Protein AF-A0A978TAI1-F1 (afdb_monomer_lite)

Radius of gyration: 20.21 Å; chains: 1; bounding box: 44×42×61 Å

Foldseek 3Di:
DDDPLNVLVVVLVVCCVPPLVVLVVLLVVLVVLVVVVVVCVVVVHDDPRDPCSVVVSVVSVVVNVLSVLVSLLSVLVSLLVVCCVVVVCCPVPVPVNVVLVVLSVQLVVLSVQLVVDDDPVSVVVSVVSNVVSSVVSCPPCSNVDPD

pLDDT: mean 89.61, std 8.67, range [47.31, 97.31]

Secondary structure (DSSP, 8-state):
---HHHHHHHHHHHHIIIIIHHHHHHHHHHHHHHHHHHHHHHTT----S-TTHHHHHHHHHHHHHHHHHHHHHHHHHHHHHHHHHHTTHHHH-HHHHHHHHHHHHHHHHHHHHHHH--SHHHHHHHHHHHHHHHHHHHTSHHHH---

Structure (mmCIF, N/CA/C/O backbone):
data_AF-A0A978TAI1-F1
#
_entry.id   AF-A0A978TAI1-F1
#
loop_
_atom_site.group_PDB
_atom_site.id
_atom_site.type_symbol
_atom_site.label_atom_id
_atom_site.label_alt_id
_atom_site.label_comp_id
_atom_site.label_asym_id
_atom_site.label_entity_id
_atom_site.label_seq_id
_atom_site.pdbx_PDB_ins_code
_atom_site.Cartn_x
_atom_site.Cartn_y
_atom_site.Cartn_z
_atom_site.occupancy
_atom_site.B_iso_or_equiv
_atom_site.auth_seq_id
_atom_site.auth_comp_id
_atom_site.auth_asym_id
_atom_site.auth_atom_id
_atom_site.pdbx_PDB_model_num
ATOM 1 N N . MET A 1 1 ? 3.570 24.975 -20.290 1.00 55.50 1 MET A N 1
ATOM 2 C CA . MET A 1 1 ? 2.582 23.874 -20.246 1.00 55.50 1 MET A CA 1
ATOM 3 C C . MET A 1 1 ? 3.167 22.787 -19.361 1.00 55.50 1 MET A C 1
ATOM 5 O O . MET A 1 1 ? 4.364 22.565 -19.471 1.00 55.50 1 MET A O 1
ATOM 9 N N . LEU A 1 2 ? 2.394 22.204 -18.439 1.00 67.94 2 LEU A N 1
ATOM 10 C CA . LEU A 1 2 ? 2.888 21.108 -17.595 1.00 67.94 2 LEU A CA 1
ATOM 11 C C . LEU A 1 2 ? 3.134 19.881 -18.470 1.00 67.94 2 LEU A C 1
ATOM 13 O O . LEU A 1 2 ? 2.234 19.463 -19.198 1.00 67.94 2 LEU A O 1
ATOM 17 N N . ASP A 1 3 ? 4.341 19.334 -18.400 1.00 82.31 3 ASP A N 1
ATOM 18 C CA . ASP A 1 3 ? 4.679 18.107 -19.104 1.00 82.31 3 ASP A CA 1
ATOM 19 C C . ASP A 1 3 ? 4.108 16.892 -18.352 1.00 82.31 3 ASP A C 1
ATOM 21 O O . ASP A 1 3 ? 3.912 16.910 -17.131 1.00 82.31 3 ASP A O 1
ATOM 25 N N . THR A 1 4 ? 3.823 15.810 -19.071 1.00 76.06 4 THR A N 1
ATOM 26 C CA . THR A 1 4 ? 3.220 14.592 -18.493 1.00 76.06 4 THR A CA 1
ATOM 27 C C . THR A 1 4 ? 4.095 13.976 -17.397 1.00 76.06 4 THR A C 1
ATOM 29 O O . THR A 1 4 ? 3.592 13.443 -16.405 1.00 76.06 4 THR A O 1
ATOM 32 N N . THR A 1 5 ? 5.414 14.106 -17.535 1.00 73.12 5 THR A N 1
ATOM 33 C CA . THR A 1 5 ? 6.404 13.651 -16.555 1.00 73.12 5 THR A CA 1
ATOM 34 C C . THR A 1 5 ? 6.353 14.450 -15.251 1.00 73.12 5 THR A C 1
ATOM 36 O O . THR A 1 5 ? 6.490 13.862 -14.175 1.00 73.12 5 THR A O 1
ATOM 39 N N . ASP A 1 6 ? 6.095 15.755 -15.328 1.00 77.81 6 ASP A N 1
ATOM 40 C CA . ASP A 1 6 ? 5.950 16.626 -14.161 1.00 77.81 6 ASP A CA 1
ATOM 41 C C . ASP A 1 6 ? 4.635 16.358 -13.424 1.00 77.81 6 ASP A C 1
ATOM 43 O O . ASP A 1 6 ? 4.620 16.293 -12.193 1.00 77.81 6 ASP A O 1
ATOM 47 N N . LEU A 1 7 ? 3.550 16.088 -14.159 1.00 81.94 7 LEU A N 1
ATOM 48 C CA . LEU A 1 7 ? 2.274 15.671 -13.572 1.00 81.94 7 LEU A CA 1
ATOM 49 C C . LEU A 1 7 ? 2.422 14.364 -12.770 1.00 81.94 7 LEU A C 1
ATOM 51 O O . LEU A 1 7 ? 1.969 14.274 -11.629 1.00 81.94 7 LEU A O 1
ATOM 55 N N . LEU A 1 8 ? 3.104 13.364 -13.340 1.00 76.88 8 LEU A N 1
ATOM 56 C CA . LEU A 1 8 ? 3.381 12.078 -12.685 1.00 76.88 8 LEU A CA 1
ATOM 57 C C . LEU A 1 8 ? 4.235 12.233 -11.420 1.00 76.88 8 LEU A C 1
ATOM 59 O O . LEU A 1 8 ? 3.992 11.547 -10.425 1.00 76.88 8 LEU A O 1
ATOM 63 N N . ARG A 1 9 ? 5.209 13.152 -11.427 1.00 79.44 9 ARG A N 1
ATOM 64 C CA . ARG A 1 9 ? 6.024 13.462 -10.242 1.00 79.44 9 ARG A CA 1
ATOM 65 C C . ARG A 1 9 ? 5.214 14.108 -9.130 1.00 79.44 9 ARG A C 1
ATOM 67 O O . ARG A 1 9 ? 5.483 13.823 -7.967 1.00 79.44 9 ARG A O 1
ATOM 74 N N . LEU A 1 10 ? 4.240 14.948 -9.473 1.00 87.44 10 LEU A N 1
ATOM 75 C CA . LEU A 1 10 ? 3.390 15.627 -8.498 1.00 87.44 10 LEU A CA 1
ATOM 76 C C . LEU A 1 10 ? 2.287 14.718 -7.940 1.00 87.44 10 LEU A C 1
ATOM 78 O O . LEU A 1 10 ? 1.865 14.890 -6.799 1.00 87.44 10 LEU A O 1
ATOM 82 N N . LEU A 1 11 ? 1.854 13.721 -8.716 1.00 87.81 11 LEU A N 1
ATOM 83 C CA . LEU A 1 11 ? 0.775 12.808 -8.342 1.00 87.81 11 LEU A CA 1
ATOM 84 C C . LEU A 1 11 ? 1.083 12.028 -7.055 1.00 87.81 11 LEU A C 1
ATOM 86 O O . LEU A 1 11 ? 0.225 11.915 -6.182 1.00 87.81 11 LEU A O 1
ATOM 90 N N . HIS A 1 12 ? 2.311 11.520 -6.912 1.00 85.50 12 HIS A N 1
ATOM 91 C CA . HIS A 1 12 ? 2.732 10.777 -5.721 1.00 85.50 12 HIS A CA 1
ATOM 92 C C . HIS A 1 12 ? 2.648 11.616 -4.425 1.00 85.50 12 HIS A C 1
ATOM 94 O O . HIS A 1 12 ? 1.896 11.234 -3.528 1.00 85.50 12 HIS A O 1
ATOM 100 N N . PRO A 1 13 ? 3.335 12.769 -4.287 1.00 90.69 13 PRO A N 1
ATOM 101 C CA . PRO A 1 13 ? 3.224 13.589 -3.081 1.00 90.69 13 PRO A CA 1
ATOM 102 C C . PRO A 1 13 ? 1.812 14.158 -2.876 1.00 90.69 13 PRO A C 1
ATOM 104 O O . PRO A 1 13 ? 1.361 14.251 -1.736 1.00 90.69 13 PRO A O 1
ATOM 107 N N . PHE A 1 14 ? 1.075 14.469 -3.949 1.00 93.88 14 PHE A N 1
ATOM 108 C CA . PHE A 1 14 ? -0.321 14.902 -3.847 1.00 93.88 14 PHE A CA 1
ATOM 109 C C . PHE A 1 14 ? -1.206 13.835 -3.187 1.00 93.88 14 PHE A C 1
ATOM 111 O O . PHE A 1 14 ? -1.909 14.133 -2.220 1.00 93.88 14 PHE A O 1
ATOM 118 N N . LEU A 1 15 ? -1.148 12.584 -3.658 1.00 92.50 15 LEU A N 1
ATOM 119 C CA . LEU A 1 15 ? -1.911 11.472 -3.078 1.00 92.50 15 LEU A CA 1
ATOM 120 C C . LEU A 1 15 ? -1.447 11.134 -1.656 1.00 92.50 15 LEU A C 1
ATOM 122 O O . LEU A 1 15 ? -2.267 10.788 -0.805 1.00 92.50 15 LEU A O 1
ATOM 126 N N . ALA A 1 16 ? -0.153 11.276 -1.362 1.00 92.25 16 ALA A N 1
ATOM 127 C CA . ALA A 1 16 ? 0.363 11.107 -0.006 1.00 92.25 16 ALA A CA 1
ATOM 128 C C . ALA A 1 16 ? -0.334 12.059 0.982 1.00 92.25 16 ALA A C 1
ATOM 130 O O . ALA A 1 16 ? -0.828 11.633 2.026 1.00 92.25 16 ALA A O 1
ATOM 131 N N . VAL A 1 17 ? -0.424 13.343 0.628 1.00 95.38 17 VAL A N 1
ATOM 132 C CA . VAL A 1 17 ? -0.979 14.379 1.509 1.00 95.38 17 VAL A CA 1
ATOM 133 C C . VAL A 1 17 ? -2.504 14.350 1.541 1.00 95.38 17 VAL A C 1
ATOM 135 O O . VAL A 1 17 ? -3.094 14.448 2.611 1.00 95.38 17 VAL A O 1
ATOM 138 N N . THR A 1 18 ? -3.160 14.209 0.393 1.00 95.56 18 THR A N 1
ATOM 139 C CA . THR A 1 18 ? -4.627 14.311 0.312 1.00 95.56 18 THR A CA 1
ATOM 140 C C . THR A 1 18 ? -5.353 13.035 0.717 1.00 95.56 18 THR A C 1
ATOM 142 O O . THR A 1 18 ? -6.487 13.112 1.180 1.00 95.56 18 THR A O 1
ATOM 145 N N . TRP A 1 19 ? -4.719 11.868 0.574 1.00 95.06 19 TRP A N 1
ATOM 146 C CA . TRP A 1 19 ? -5.371 10.579 0.805 1.00 95.06 19 TRP A CA 1
ATOM 147 C C . TRP A 1 19 ? -4.770 9.812 1.982 1.00 95.06 19 TRP A C 1
ATOM 149 O O . TRP A 1 19 ? -5.482 9.437 2.915 1.00 95.06 19 TRP A O 1
ATOM 159 N N . VAL A 1 20 ? -3.450 9.601 1.983 1.00 95.62 20 VAL A N 1
ATOM 160 C CA . VAL A 1 20 ? -2.797 8.773 3.010 1.00 95.62 20 VAL A CA 1
ATOM 161 C C . VAL A 1 20 ? -2.783 9.472 4.370 1.00 95.62 20 VAL A C 1
ATOM 163 O O . VAL A 1 20 ? -3.140 8.849 5.369 1.00 95.62 20 VAL A O 1
ATOM 166 N N . MET A 1 21 ? -2.434 10.760 4.427 1.00 95.38 21 MET A N 1
ATOM 167 C CA . MET A 1 21 ? -2.366 11.498 5.697 1.00 95.38 21 MET A CA 1
ATOM 168 C C . MET A 1 21 ? -3.714 11.540 6.450 1.00 95.38 21 MET A C 1
ATOM 170 O O . MET A 1 21 ? -3.728 11.206 7.638 1.00 95.38 21 MET A O 1
ATOM 174 N N . PRO A 1 22 ? -4.865 11.839 5.812 1.00 96.50 22 PRO A N 1
ATOM 175 C CA . PRO A 1 22 ? -6.165 11.733 6.476 1.00 96.50 22 PRO A CA 1
ATOM 176 C C . PRO A 1 22 ? -6.489 10.319 6.964 1.00 96.50 22 PRO A C 1
ATOM 178 O O . PRO A 1 22 ? -6.980 10.156 8.082 1.00 96.50 22 PRO A O 1
ATOM 181 N N . LEU A 1 23 ? -6.179 9.284 6.172 1.00 96.38 23 LEU A N 1
ATOM 182 C CA . LEU A 1 23 ? -6.410 7.891 6.571 1.00 96.38 23 LEU A CA 1
ATOM 183 C C . LEU A 1 23 ? -5.627 7.508 7.831 1.00 96.38 23 LEU A C 1
ATOM 185 O O . LEU A 1 23 ? -6.165 6.789 8.674 1.00 96.38 23 LEU A O 1
ATOM 189 N N . ILE A 1 24 ? -4.397 8.009 7.993 1.00 96.38 24 ILE A N 1
ATOM 190 C CA . ILE A 1 24 ? -3.618 7.829 9.228 1.00 96.38 24 ILE A CA 1
ATOM 191 C C . ILE A 1 24 ? -4.376 8.433 10.413 1.00 96.38 24 ILE A C 1
ATOM 193 O O . ILE A 1 24 ? -4.571 7.754 11.421 1.00 96.38 24 ILE A O 1
ATOM 197 N N . GLY A 1 25 ? -4.858 9.672 10.283 1.00 96.56 25 GLY A N 1
ATOM 198 C CA . GLY A 1 25 ? -5.626 10.345 11.334 1.00 96.56 25 GLY A CA 1
ATOM 199 C C . GLY A 1 25 ? -6.871 9.557 11.753 1.00 96.56 25 GLY A C 1
ATOM 200 O O . GLY A 1 25 ? -7.082 9.310 12.941 1.00 96.56 25 GLY A O 1
ATOM 201 N N . VAL A 1 26 ? -7.656 9.080 10.783 1.00 96.94 26 VAL A N 1
ATOM 202 C CA . VAL A 1 26 ? -8.860 8.271 11.042 1.00 96.94 26 VAL A CA 1
ATOM 203 C C . VAL A 1 26 ? -8.504 6.924 11.685 1.00 96.94 26 VAL A C 1
ATOM 205 O O . VAL A 1 26 ? -9.167 6.491 12.632 1.00 96.94 26 VAL A O 1
ATOM 208 N N . ALA A 1 27 ? -7.438 6.263 11.225 1.00 96.50 27 ALA A N 1
ATOM 209 C CA . ALA A 1 27 ? -6.979 4.999 11.796 1.00 96.50 27 ALA A CA 1
ATOM 210 C C . ALA A 1 27 ? -6.555 5.157 13.266 1.00 96.50 27 ALA A C 1
ATOM 212 O O . ALA A 1 27 ? -6.948 4.338 14.105 1.00 96.50 27 ALA A O 1
ATOM 213 N N . VAL A 1 28 ? -5.805 6.221 13.581 1.00 97.31 28 VAL A N 1
ATOM 214 C CA . VAL A 1 28 ? -5.377 6.568 14.946 1.00 97.31 28 VAL A CA 1
ATOM 215 C C . VAL A 1 28 ? -6.581 6.916 15.820 1.00 97.31 28 VAL A C 1
ATOM 217 O O . VAL A 1 28 ? -6.687 6.414 16.939 1.00 97.31 28 VAL A O 1
ATOM 220 N N . TYR A 1 29 ? -7.532 7.695 15.302 1.00 96.75 29 TYR A N 1
ATOM 221 C CA . TYR A 1 29 ? -8.766 8.029 16.010 1.00 96.75 29 TYR A CA 1
ATOM 222 C C . TYR A 1 29 ? -9.543 6.772 16.440 1.00 96.75 29 TYR A C 1
ATOM 224 O O . TYR A 1 29 ? -9.872 6.611 17.619 1.00 96.75 29 TYR A O 1
ATOM 232 N N . PHE A 1 30 ? -9.775 5.823 15.525 1.00 96.75 30 PHE A N 1
ATOM 233 C CA . PHE A 1 30 ? -10.436 4.560 15.873 1.00 96.75 30 PHE A CA 1
ATOM 234 C C . PHE A 1 30 ? -9.590 3.658 16.784 1.00 96.75 30 PHE A C 1
ATOM 236 O O . PHE A 1 30 ? -10.151 2.939 17.617 1.00 96.75 30 PHE A O 1
ATOM 243 N N . ALA A 1 31 ? -8.257 3.705 16.684 1.00 95.69 31 ALA A N 1
ATOM 244 C CA . ALA A 1 31 ? -7.370 2.973 17.589 1.00 95.69 31 ALA A CA 1
ATOM 245 C C . ALA A 1 31 ? -7.529 3.460 19.039 1.00 95.69 31 ALA A C 1
ATOM 247 O O . ALA A 1 31 ? -7.696 2.648 19.956 1.00 95.69 31 ALA A O 1
ATOM 248 N N . ILE A 1 32 ? -7.554 4.782 19.241 1.00 96.88 32 ILE A N 1
ATOM 249 C CA . ILE A 1 32 ? -7.753 5.403 20.556 1.00 96.88 32 ILE A CA 1
ATOM 250 C C . ILE A 1 32 ? -9.128 5.038 21.117 1.00 96.88 32 ILE A C 1
ATOM 252 O O . ILE A 1 32 ? -9.208 4.577 22.256 1.00 96.88 32 ILE A O 1
ATOM 256 N N . GLN A 1 33 ? -10.196 5.150 20.322 1.00 95.69 33 GLN A N 1
ATOM 257 C CA . GLN A 1 33 ? -11.541 4.764 20.764 1.00 95.69 33 GLN A CA 1
ATOM 258 C C . GLN A 1 33 ? -11.632 3.282 21.146 1.00 95.69 33 GLN A C 1
ATOM 260 O O . GLN A 1 33 ? -12.231 2.930 22.163 1.00 95.69 33 GLN A O 1
ATOM 265 N N . THR A 1 34 ? -10.997 2.401 20.368 1.00 95.19 34 THR A N 1
ATOM 266 C CA . THR A 1 34 ? -10.951 0.964 20.669 1.00 95.19 34 THR A CA 1
ATOM 267 C C . THR A 1 34 ? -10.247 0.707 22.001 1.00 95.19 34 THR A C 1
ATOM 269 O O . THR A 1 34 ? -10.728 -0.094 22.805 1.00 95.19 34 THR A O 1
ATOM 272 N N . ARG A 1 35 ? -9.141 1.411 22.276 1.00 94.75 35 ARG A N 1
ATOM 273 C CA . ARG A 1 35 ? -8.429 1.332 23.559 1.00 94.75 35 ARG A CA 1
ATOM 274 C C . ARG A 1 35 ? -9.278 1.858 24.716 1.00 94.75 35 ARG A C 1
ATOM 276 O O . ARG A 1 35 ? -9.421 1.159 25.714 1.00 94.75 35 ARG A O 1
ATOM 283 N N . GLN A 1 36 ? -9.859 3.051 24.581 1.00 95.00 36 GLN A N 1
ATOM 284 C CA . GLN A 1 36 ? -10.705 3.665 25.612 1.00 95.00 36 GLN A CA 1
ATOM 285 C C . GLN A 1 36 ? -11.901 2.778 25.958 1.00 95.00 36 GLN A C 1
ATOM 287 O O . GLN A 1 36 ? -12.206 2.577 27.130 1.00 95.00 36 GLN A O 1
ATOM 292 N N . ARG A 1 37 ? -12.531 2.167 24.949 1.00 93.44 37 ARG A N 1
ATOM 293 C CA . ARG A 1 37 ? -13.622 1.220 25.167 1.00 93.44 37 ARG A CA 1
ATOM 294 C C . ARG A 1 37 ? -13.168 -0.022 25.931 1.00 93.44 37 ARG A C 1
ATOM 296 O O . ARG A 1 37 ? -13.870 -0.451 26.836 1.00 93.44 37 ARG A O 1
ATOM 303 N N . ARG A 1 38 ? -12.019 -0.611 25.575 1.00 92.50 38 ARG A N 1
ATOM 304 C CA . ARG A 1 38 ? -11.476 -1.779 26.295 1.00 92.50 38 ARG A CA 1
ATOM 305 C C . ARG A 1 38 ? -11.219 -1.464 27.769 1.00 92.50 38 ARG A C 1
ATOM 307 O O . ARG A 1 38 ? -11.536 -2.293 28.611 1.00 92.50 38 ARG A O 1
ATOM 314 N N . LEU A 1 39 ? -10.705 -0.269 28.066 1.00 94.44 39 LEU A N 1
ATOM 315 C CA . LEU A 1 39 ? -10.491 0.191 29.440 1.00 94.44 39 LEU A CA 1
ATOM 316 C C . LEU A 1 39 ? -11.817 0.352 30.198 1.00 94.44 39 LEU A C 1
ATOM 318 O O . LEU A 1 39 ? -11.954 -0.228 31.265 1.00 94.44 39 LEU A O 1
ATOM 322 N N . ALA A 1 40 ? -12.808 1.032 29.614 1.00 92.19 40 ALA A N 1
ATOM 323 C CA . ALA A 1 40 ? -14.119 1.224 30.246 1.00 92.19 40 ALA A CA 1
ATOM 324 C C . ALA A 1 40 ? -14.861 -0.100 30.505 1.00 92.19 40 ALA A C 1
ATOM 326 O O . ALA A 1 40 ? -15.484 -0.281 31.543 1.00 92.19 40 ALA A O 1
ATOM 327 N N . VAL A 1 41 ? -14.767 -1.064 29.581 1.00 90.94 41 VAL A N 1
ATOM 328 C CA . VAL A 1 41 ? -15.339 -2.406 29.786 1.00 90.94 41 VAL A CA 1
ATOM 329 C C . VAL A 1 41 ? -14.628 -3.140 30.926 1.00 90.94 41 VAL A C 1
ATOM 331 O O . VAL A 1 41 ? -15.284 -3.830 31.701 1.00 90.94 41 VAL A O 1
ATOM 334 N N . SER A 1 42 ? -13.308 -2.974 31.060 1.00 91.19 42 SER A N 1
ATOM 335 C CA . SER A 1 42 ? -12.532 -3.573 32.152 1.00 91.19 42 SER A CA 1
ATOM 336 C C . SER A 1 42 ? -12.892 -2.997 33.522 1.00 91.19 42 SER A C 1
ATOM 338 O O . SER A 1 42 ? -12.821 -3.727 34.505 1.00 91.19 42 SER A O 1
ATOM 340 N N . THR A 1 43 ? -13.259 -1.717 33.598 1.00 92.25 43 THR A N 1
ATOM 341 C CA . THR A 1 43 ? -13.686 -1.046 34.838 1.00 92.25 43 THR A CA 1
ATOM 342 C C . THR A 1 43 ? -15.193 -1.140 35.090 1.00 92.25 43 THR A C 1
ATOM 344 O O . THR A 1 43 ? -15.676 -0.590 36.071 1.00 92.25 43 THR A O 1
ATOM 347 N N . GLN A 1 44 ? -15.938 -1.853 34.232 1.00 88.12 44 GLN A N 1
ATOM 348 C CA . GLN A 1 44 ? -17.408 -1.932 34.244 1.00 88.12 44 GLN A CA 1
ATOM 349 C C . GLN A 1 44 ? -18.114 -0.564 34.130 1.00 88.12 44 GLN A C 1
ATOM 351 O O . GLN A 1 44 ? -19.286 -0.423 34.484 1.00 88.12 44 GLN A O 1
ATOM 356 N N . ASP A 1 45 ? -17.433 0.434 33.565 1.00 88.94 45 ASP A N 1
ATOM 357 C CA . ASP A 1 45 ? -17.984 1.765 33.341 1.00 88.94 45 ASP A CA 1
ATOM 358 C C . ASP A 1 45 ? -18.912 1.809 32.122 1.00 88.94 45 ASP A C 1
ATOM 360 O O . ASP A 1 45 ? -18.689 1.175 31.082 1.00 88.94 45 ASP A O 1
ATOM 364 N N . LYS A 1 46 ? -19.952 2.645 32.207 1.00 84.00 46 LYS A N 1
ATOM 365 C CA . LYS A 1 46 ? -20.836 2.920 31.068 1.00 84.00 46 LYS A CA 1
ATOM 366 C C . LYS A 1 46 ? -20.073 3.717 30.010 1.00 84.00 46 LYS A C 1
ATOM 368 O O . LYS A 1 46 ? -19.602 4.821 30.266 1.00 84.00 46 LYS A O 1
ATOM 373 N N . THR A 1 47 ? -20.008 3.193 28.789 1.00 87.69 47 THR A N 1
ATOM 374 C CA . THR A 1 47 ? -19.335 3.848 27.660 1.00 87.69 47 THR A CA 1
ATOM 375 C C . THR A 1 47 ? -20.320 4.223 26.559 1.00 87.69 47 THR A C 1
ATOM 377 O O . THR A 1 47 ? -21.191 3.438 26.191 1.00 87.69 47 THR A O 1
ATOM 380 N N . LYS A 1 48 ? -20.161 5.430 26.003 1.00 90.69 48 LYS A N 1
ATOM 381 C CA . LYS A 1 48 ? -20.886 5.888 24.804 1.00 90.69 48 LYS A CA 1
ATOM 382 C C . LYS A 1 48 ? -20.238 5.388 23.504 1.00 90.69 48 LYS A C 1
ATOM 384 O O . LYS A 1 48 ? -20.772 5.615 22.423 1.00 90.69 48 LYS A O 1
ATOM 389 N N . ILE A 1 49 ? -19.076 4.734 23.596 1.00 89.69 49 ILE A N 1
ATOM 390 C CA . ILE A 1 49 ? -18.304 4.270 22.442 1.00 89.69 49 ILE A CA 1
ATOM 391 C C . ILE A 1 49 ? -18.917 2.970 21.914 1.00 89.69 49 ILE A C 1
ATOM 393 O O . ILE A 1 49 ? -19.021 1.970 22.632 1.00 89.69 49 ILE A O 1
ATOM 397 N N . SER A 1 50 ? -19.285 2.975 20.633 1.00 91.50 50 SER A N 1
ATOM 398 C CA . SER A 1 50 ? -19.919 1.833 19.971 1.00 91.50 50 SER A CA 1
ATOM 399 C C . SER A 1 50 ? -19.059 0.555 20.043 1.00 91.50 50 SER A C 1
ATOM 401 O O . SER A 1 50 ? -17.837 0.625 19.896 1.00 91.50 50 SER A O 1
ATOM 403 N N . PRO A 1 51 ? -19.659 -0.643 20.188 1.00 90.62 51 PRO A N 1
ATOM 404 C CA . PRO A 1 51 ? -18.950 -1.921 20.071 1.00 90.62 51 PRO A CA 1
ATOM 405 C C . PRO A 1 51 ? -18.260 -2.145 18.721 1.00 90.62 51 PRO A C 1
ATOM 407 O O . PRO A 1 51 ? -17.309 -2.921 18.640 1.00 90.62 51 PRO A O 1
ATOM 410 N N . VAL A 1 52 ? -18.711 -1.453 17.672 1.00 94.50 52 VAL A N 1
ATOM 411 C CA . VAL A 1 52 ? -18.251 -1.654 16.291 1.00 94.50 52 VAL A CA 1
ATOM 412 C C . VAL A 1 52 ? -16.915 -0.947 16.006 1.00 94.50 52 VAL A C 1
ATOM 414 O O . VAL A 1 52 ? -16.253 -1.274 15.025 1.00 94.50 52 VAL A O 1
ATOM 417 N N . VAL A 1 53 ? -16.434 -0.053 16.888 1.00 94.44 53 VAL A N 1
ATOM 418 C CA . VAL A 1 53 ? -15.205 0.744 16.653 1.00 94.44 53 VAL A CA 1
ATOM 419 C C . VAL A 1 53 ? -13.964 -0.094 16.339 1.00 94.44 53 VAL A C 1
ATOM 421 O O . VAL A 1 53 ? -13.122 0.327 15.549 1.00 94.44 53 VAL A O 1
ATOM 424 N N . GLY A 1 54 ? -13.864 -1.303 16.901 1.00 92.00 54 GLY A N 1
ATOM 425 C CA . GLY A 1 54 ? -12.761 -2.216 16.599 1.00 92.00 54 GLY A CA 1
ATOM 426 C C . GLY A 1 54 ? -12.813 -2.760 15.169 1.00 92.00 54 GLY A C 1
ATOM 427 O O . GLY A 1 54 ? -11.775 -2.901 14.526 1.00 92.00 54 GLY A O 1
ATOM 428 N N . GLN A 1 55 ? -14.012 -3.034 14.646 1.00 94.50 55 GLN A N 1
ATOM 429 C CA . GLN A 1 55 ? -14.189 -3.469 13.258 1.00 94.50 55 GLN A CA 1
ATOM 430 C C . GLN A 1 55 ? -13.915 -2.316 12.286 1.00 94.50 55 GLN A C 1
ATOM 432 O O . GLN A 1 55 ? -13.231 -2.522 11.282 1.00 94.50 55 GLN A O 1
ATOM 437 N N . GLU A 1 56 ? -14.357 -1.100 12.621 1.00 95.38 56 GLU A N 1
ATOM 438 C CA . GLU A 1 56 ? -14.053 0.104 11.836 1.00 95.38 56 GLU A CA 1
ATOM 439 C C . GLU A 1 56 ? -12.548 0.397 11.801 1.00 95.38 56 GLU A C 1
ATOM 441 O O . GLU A 1 56 ? -12.002 0.645 10.727 1.00 95.38 56 GLU A O 1
ATOM 446 N N . HIS A 1 57 ? -11.837 0.254 12.928 1.00 96.06 57 HIS A N 1
ATOM 447 C CA . HIS A 1 57 ? -10.375 0.372 12.958 1.00 96.06 57 HIS A CA 1
ATOM 448 C C . HIS A 1 57 ? -9.704 -0.599 11.976 1.00 96.06 57 HIS A C 1
ATOM 450 O O . HIS A 1 57 ? -8.844 -0.198 11.193 1.00 96.06 57 HIS A O 1
ATOM 456 N N . VAL A 1 58 ? -10.118 -1.871 11.970 1.00 94.69 58 VAL A N 1
ATOM 457 C CA . VAL A 1 58 ? -9.565 -2.878 11.051 1.00 94.69 58 VAL A CA 1
ATOM 458 C C . VAL A 1 58 ? -9.882 -2.537 9.594 1.00 94.69 58 VAL A C 1
ATOM 460 O O . VAL A 1 58 ? -9.021 -2.692 8.727 1.00 94.69 58 VAL A O 1
ATOM 463 N N . LYS A 1 59 ? -11.100 -2.068 9.304 1.00 95.19 59 LYS A N 1
ATOM 464 C CA . LYS A 1 59 ? -11.516 -1.677 7.952 1.00 95.19 59 LYS A CA 1
ATOM 465 C C . LYS A 1 59 ? -10.682 -0.505 7.437 1.00 95.19 59 LYS A C 1
ATOM 467 O O . LYS A 1 59 ? -10.117 -0.609 6.351 1.00 95.19 59 LYS A O 1
ATOM 472 N N . VAL A 1 60 ? -10.549 0.562 8.223 1.00 96.44 60 VAL A N 1
ATOM 473 C CA . VAL A 1 60 ? -9.723 1.727 7.868 1.00 96.44 60 VAL A CA 1
ATOM 474 C C . VAL A 1 60 ? -8.248 1.338 7.769 1.00 96.44 60 VAL A C 1
ATOM 476 O O . VAL A 1 60 ? -7.579 1.731 6.820 1.00 96.44 60 VAL A O 1
ATOM 479 N N . GLY A 1 61 ? -7.746 0.497 8.677 1.00 95.69 61 GLY A N 1
ATOM 480 C CA . GLY A 1 61 ? -6.371 -0.004 8.634 1.00 95.69 61 GLY A CA 1
ATOM 481 C C . GLY A 1 61 ? -6.045 -0.760 7.342 1.00 95.69 61 GLY A C 1
ATOM 482 O O . GLY A 1 61 ? -4.958 -0.596 6.792 1.00 95.69 61 GLY A O 1
ATOM 483 N N . ARG A 1 62 ? -7.000 -1.529 6.797 1.00 94.38 62 ARG A N 1
ATOM 484 C CA . ARG A 1 62 ? -6.852 -2.165 5.475 1.00 94.38 62 ARG A CA 1
ATOM 485 C C . ARG A 1 62 ? -6.751 -1.128 4.359 1.00 94.38 62 ARG A C 1
ATOM 487 O O . ARG A 1 62 ? -5.853 -1.225 3.534 1.00 94.38 62 ARG A O 1
ATOM 494 N N . TRP A 1 63 ? -7.620 -0.119 4.352 1.00 96.00 63 TRP A N 1
ATOM 495 C CA . TRP A 1 63 ? -7.538 0.969 3.371 1.00 96.00 63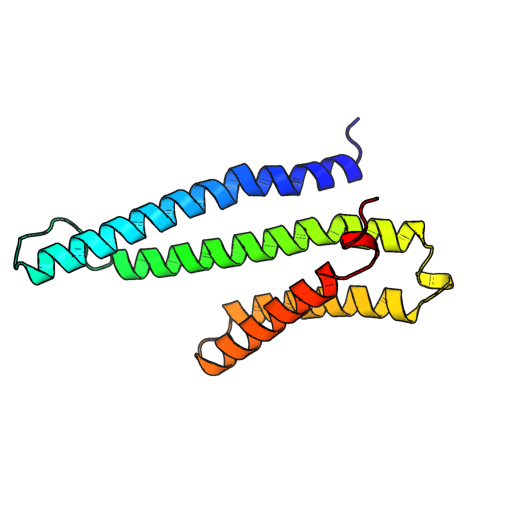 TRP A CA 1
ATOM 496 C C . TRP A 1 63 ? -6.210 1.720 3.450 1.00 96.00 63 TRP A C 1
ATOM 498 O O . TRP A 1 63 ? -5.601 1.984 2.414 1.00 96.00 63 TRP A O 1
ATOM 508 N N . LEU A 1 64 ? -5.733 2.009 4.661 1.00 96.56 64 LEU A N 1
ATOM 509 C CA . LEU A 1 64 ? -4.452 2.670 4.883 1.00 96.56 64 LEU A CA 1
ATOM 510 C C . LEU A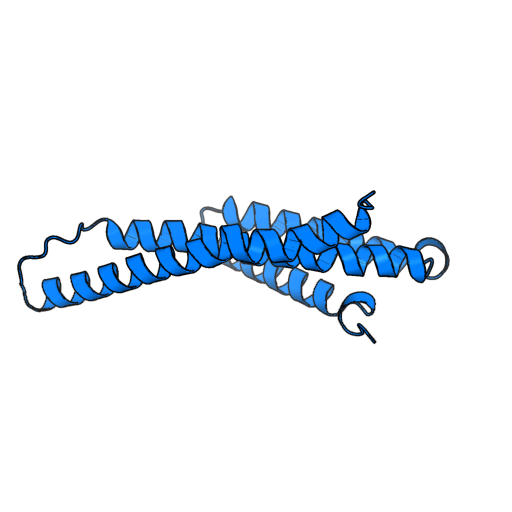 1 64 ? -3.289 1.833 4.338 1.00 96.56 64 LEU A C 1
ATOM 512 O O . LEU A 1 64 ? -2.507 2.336 3.537 1.00 96.56 64 LEU A O 1
ATOM 516 N N . ALA A 1 65 ? -3.203 0.553 4.709 1.00 94.81 65 ALA A N 1
ATOM 517 C CA . ALA A 1 65 ? -2.130 -0.328 4.250 1.00 94.81 65 ALA A CA 1
ATOM 518 C C . ALA A 1 65 ? -2.097 -0.445 2.716 1.00 94.81 65 ALA A C 1
ATOM 520 O O . ALA A 1 65 ? -1.036 -0.331 2.105 1.00 94.81 65 ALA A O 1
ATOM 521 N N . GLY A 1 66 ? -3.259 -0.625 2.08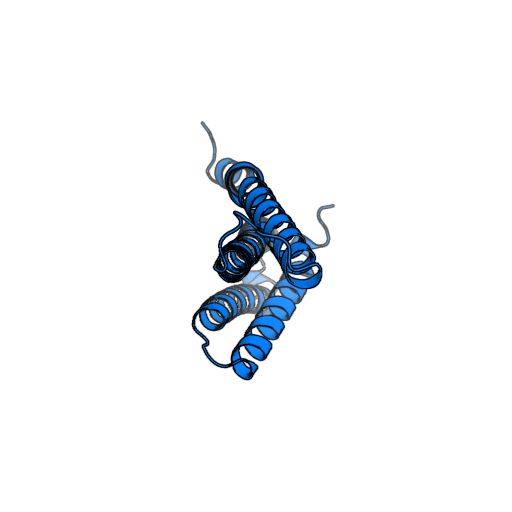2 1.00 94.81 66 GLY A N 1
ATOM 522 C CA . GLY A 1 66 ? -3.370 -0.705 0.624 1.00 94.81 66 GLY A CA 1
ATOM 523 C C . GLY A 1 66 ? -2.994 0.600 -0.062 1.00 94.81 66 GLY A C 1
ATOM 524 O O . GLY A 1 66 ? -2.275 0.578 -1.057 1.00 94.81 66 GLY A O 1
ATOM 525 N N . SER A 1 67 ? -3.415 1.729 0.510 1.00 95.06 67 SER A N 1
ATOM 526 C CA . SER A 1 67 ? -3.082 3.057 -0.009 1.00 95.06 67 SER A CA 1
ATOM 527 C C . SER A 1 67 ? -1.582 3.324 0.068 1.00 95.06 67 SER A C 1
ATOM 529 O O . SER A 1 67 ? -1.008 3.784 -0.910 1.00 95.06 67 SER A O 1
ATOM 531 N N . VAL A 1 68 ? -0.924 2.981 1.181 1.00 95.31 68 VAL A N 1
ATOM 532 C CA . VAL A 1 68 ? 0.533 3.137 1.331 1.00 95.31 68 VAL A CA 1
ATOM 533 C C . VAL A 1 68 ? 1.281 2.267 0.323 1.00 95.31 68 VAL A C 1
ATOM 535 O O . VAL A 1 68 ? 2.144 2.770 -0.389 1.00 95.31 68 VAL A O 1
ATOM 538 N N . VAL A 1 69 ? 0.933 0.983 0.204 1.00 95.56 69 VAL A N 1
ATOM 539 C CA . VAL A 1 69 ? 1.598 0.079 -0.749 1.00 95.56 69 VAL A CA 1
ATOM 540 C C . VAL A 1 69 ? 1.371 0.521 -2.198 1.00 95.56 69 VAL A C 1
ATOM 542 O O . VAL A 1 69 ? 2.319 0.574 -2.979 1.00 95.56 69 VAL A O 1
ATOM 545 N N . GLY A 1 70 ? 0.139 0.886 -2.558 1.00 94.31 70 GLY A N 1
ATOM 546 C CA . GLY A 1 70 ? -0.179 1.400 -3.890 1.00 94.31 70 GLY A CA 1
ATOM 547 C C . GLY A 1 70 ? 0.568 2.697 -4.201 1.00 94.31 70 GLY A C 1
ATOM 548 O O . GLY A 1 70 ? 1.103 2.860 -5.296 1.00 94.31 70 GLY A O 1
ATOM 549 N N . LEU A 1 71 ? 0.682 3.587 -3.215 1.00 94.25 71 LEU A N 1
ATOM 550 C CA . LEU A 1 71 ? 1.430 4.829 -3.340 1.00 94.25 71 LEU A CA 1
ATOM 551 C C . LEU A 1 71 ? 2.930 4.576 -3.546 1.00 94.25 71 LEU A C 1
ATOM 553 O O . LEU A 1 71 ? 3.548 5.248 -4.372 1.00 94.25 71 LEU A O 1
ATOM 557 N N . VAL A 1 72 ? 3.509 3.595 -2.846 1.00 93.38 72 VAL A N 1
ATOM 558 C CA . VAL A 1 72 ? 4.902 3.168 -3.049 1.00 93.38 72 VAL A CA 1
ATOM 559 C C . VAL A 1 72 ? 5.099 2.626 -4.463 1.00 93.38 72 VAL A C 1
ATOM 561 O O . VAL A 1 72 ? 6.023 3.064 -5.141 1.00 93.38 72 VAL A O 1
ATOM 564 N N . LEU A 1 73 ? 4.220 1.745 -4.952 1.00 93.00 73 LEU A N 1
ATOM 565 C CA . LEU A 1 73 ? 4.295 1.233 -6.328 1.00 93.00 73 LEU A CA 1
ATOM 566 C C . LEU A 1 73 ? 4.216 2.360 -7.365 1.00 93.00 73 LEU A C 1
ATOM 568 O O . LEU A 1 73 ? 4.995 2.374 -8.317 1.00 93.00 73 LEU A O 1
ATOM 572 N N . LEU A 1 74 ? 3.340 3.342 -7.148 1.00 91.69 74 LEU A N 1
ATOM 573 C CA . LEU A 1 74 ? 3.238 4.532 -7.993 1.00 91.69 74 LEU A CA 1
ATOM 574 C C . LEU A 1 74 ? 4.528 5.368 -7.951 1.00 91.69 74 LEU A C 1
ATOM 576 O O . LEU A 1 74 ? 5.024 5.798 -8.991 1.00 91.69 74 LEU A O 1
ATOM 580 N N . GLY A 1 75 ? 5.112 5.551 -6.764 1.00 89.12 75 GLY A N 1
ATOM 581 C CA . GLY A 1 75 ? 6.378 6.267 -6.583 1.00 89.12 75 GLY A CA 1
ATOM 582 C C . GLY A 1 75 ? 7.593 5.541 -7.175 1.00 89.12 75 GLY A C 1
ATOM 583 O O . GLY A 1 75 ? 8.546 6.195 -7.598 1.00 89.12 75 GLY A O 1
ATOM 584 N N . LEU A 1 76 ? 7.560 4.206 -7.233 1.00 89.44 76 LEU A N 1
ATOM 585 C CA . LEU A 1 76 ? 8.583 3.368 -7.866 1.00 89.44 76 LEU A CA 1
ATOM 586 C C . LEU A 1 76 ? 8.450 3.331 -9.392 1.00 89.44 76 LEU A C 1
ATOM 588 O O . LEU A 1 76 ? 9.461 3.224 -10.080 1.00 89.44 76 LEU A O 1
ATOM 592 N N . ALA A 1 77 ? 7.237 3.463 -9.932 1.00 88.06 77 ALA A N 1
ATOM 593 C CA . ALA A 1 77 ? 7.005 3.400 -11.371 1.00 88.06 77 ALA A CA 1
ATOM 594 C C . ALA A 1 77 ? 7.839 4.446 -12.134 1.00 88.06 77 ALA A C 1
ATOM 596 O O . ALA A 1 77 ? 8.578 4.093 -13.051 1.00 88.06 77 ALA A O 1
ATOM 597 N N . HIS A 1 78 ? 7.790 5.721 -11.727 1.00 85.00 78 HIS A N 1
ATOM 598 C CA . HIS A 1 78 ? 8.513 6.797 -12.419 1.00 85.00 78 HIS A CA 1
ATOM 599 C C . HIS A 1 78 ? 10.035 6.561 -12.549 1.00 85.00 78 HIS A C 1
ATOM 601 O O . HIS A 1 78 ? 10.534 6.604 -13.675 1.00 85.00 78 HIS A O 1
ATOM 607 N N . PRO A 1 79 ? 10.800 6.308 -11.466 1.00 85.19 79 PRO A N 1
ATOM 608 C CA . PRO A 1 79 ? 12.235 6.048 -11.577 1.00 85.19 79 PRO A CA 1
ATOM 609 C C . PRO A 1 79 ? 12.542 4.770 -12.364 1.00 85.19 79 PRO A C 1
ATOM 611 O O . PRO A 1 79 ? 13.485 4.775 -13.146 1.00 85.19 79 PRO A O 1
ATOM 614 N N . ILE A 1 80 ? 11.730 3.714 -12.236 1.00 86.25 80 ILE A N 1
ATOM 615 C CA . ILE A 1 80 ? 11.915 2.476 -13.005 1.00 86.25 80 ILE A CA 1
ATOM 616 C C . ILE A 1 80 ? 11.807 2.748 -14.511 1.00 86.25 80 ILE A C 1
ATOM 618 O O . ILE A 1 80 ? 12.735 2.431 -15.255 1.00 86.25 80 ILE A O 1
ATOM 622 N N . PHE A 1 81 ? 10.723 3.388 -14.962 1.00 82.94 81 PHE A N 1
ATOM 623 C CA . PHE A 1 81 ? 10.539 3.709 -16.381 1.00 82.94 81 PHE A CA 1
ATOM 624 C C . PHE A 1 81 ? 11.619 4.661 -16.897 1.00 82.94 81 PHE A C 1
ATOM 626 O O . PHE A 1 81 ? 12.164 4.450 -17.980 1.00 82.94 81 PHE A O 1
ATOM 633 N N . LYS A 1 82 ? 11.984 5.670 -16.096 1.00 83.56 82 LYS A N 1
ATOM 634 C CA . LYS A 1 82 ? 13.047 6.616 -16.445 1.00 83.56 82 LYS A CA 1
ATOM 635 C C . LYS A 1 82 ? 14.389 5.908 -16.648 1.00 83.56 82 LYS A C 1
ATOM 637 O O . LYS A 1 82 ? 15.101 6.226 -17.595 1.00 83.56 82 LYS A O 1
ATOM 642 N N . THR A 1 83 ? 14.742 4.961 -15.784 1.00 82.81 83 THR A N 1
ATOM 643 C CA . THR A 1 83 ? 15.999 4.209 -15.898 1.00 82.81 83 THR A CA 1
ATOM 644 C C . THR A 1 83 ? 15.988 3.263 -17.086 1.00 82.81 83 THR A C 1
ATOM 646 O O . THR A 1 83 ? 16.968 3.232 -17.824 1.00 82.81 83 THR A O 1
ATOM 649 N N . ILE A 1 84 ? 14.873 2.567 -17.321 1.00 83.25 84 ILE A N 1
ATOM 650 C CA . ILE A 1 84 ? 14.717 1.681 -18.480 1.00 83.25 84 ILE A CA 1
ATOM 651 C C . ILE A 1 84 ? 14.957 2.444 -19.790 1.00 83.25 84 ILE A C 1
ATOM 653 O O . ILE A 1 84 ? 15.668 1.949 -20.666 1.00 83.25 84 ILE A O 1
ATOM 657 N N . GLN A 1 85 ? 14.406 3.659 -19.896 1.00 82.31 85 GLN A N 1
ATOM 658 C CA . GLN A 1 85 ? 14.562 4.524 -21.064 1.00 82.31 85 GLN A CA 1
ATOM 659 C C . GLN A 1 85 ? 15.971 5.128 -21.170 1.00 82.31 85 GLN A C 1
ATOM 661 O O . GLN A 1 85 ? 16.525 5.177 -22.264 1.00 82.31 85 GLN A O 1
ATOM 666 N N . ARG A 1 86 ? 16.566 5.579 -20.054 1.00 80.50 86 ARG A N 1
ATOM 667 C CA . ARG A 1 86 ? 17.892 6.225 -20.047 1.00 80.50 86 ARG A CA 1
ATOM 668 C C . ARG A 1 86 ? 19.023 5.262 -20.400 1.00 80.50 86 ARG A C 1
ATOM 670 O O . ARG A 1 86 ? 19.935 5.648 -21.115 1.00 80.50 86 ARG A O 1
ATOM 677 N N . GLU A 1 87 ? 18.979 4.046 -19.868 1.00 80.94 87 GLU A N 1
ATOM 678 C CA . GLU A 1 87 ? 20.023 3.025 -20.052 1.00 80.94 87 GLU A CA 1
ATOM 679 C C . GLU A 1 87 ? 19.784 2.166 -21.307 1.00 80.94 87 GLU A C 1
ATOM 681 O O . GLU A 1 87 ? 20.456 1.162 -21.482 1.00 80.94 87 GLU A O 1
ATOM 686 N N . ASN A 1 88 ? 18.787 2.501 -22.143 1.00 79.12 88 ASN A N 1
ATOM 687 C CA . ASN A 1 88 ? 18.355 1.699 -23.296 1.00 79.12 88 ASN A CA 1
ATOM 688 C C . ASN A 1 88 ? 18.328 0.182 -23.006 1.00 79.12 88 ASN A C 1
ATOM 690 O O . ASN A 1 88 ? 18.723 -0.650 -23.827 1.00 79.12 88 ASN A O 1
ATOM 694 N N . THR A 1 89 ? 17.861 -0.172 -21.804 1.00 79.25 89 THR A N 1
ATOM 695 C CA . THR A 1 89 ? 17.937 -1.543 -21.263 1.00 79.25 89 THR A CA 1
ATOM 696 C C . THR A 1 89 ? 17.286 -2.579 -22.169 1.00 79.25 89 THR A C 1
ATOM 698 O O . THR A 1 89 ? 17.691 -3.729 -22.159 1.00 79.25 89 THR A O 1
ATOM 701 N N . TRP A 1 90 ? 16.333 -2.183 -23.011 1.00 76.44 90 TRP A N 1
ATOM 702 C CA . TRP A 1 90 ? 15.729 -3.062 -24.011 1.00 76.44 90 TRP A CA 1
ATOM 703 C C . TRP A 1 90 ? 16.721 -3.637 -25.024 1.00 76.44 90 TRP A C 1
ATOM 705 O O . TRP A 1 90 ? 16.473 -4.718 -25.547 1.00 76.44 90 TRP A O 1
ATOM 715 N N . THR A 1 91 ? 17.812 -2.924 -25.304 1.00 81.44 91 THR A N 1
ATOM 716 C CA . THR A 1 91 ? 18.826 -3.329 -26.286 1.00 81.44 91 THR A CA 1
ATOM 717 C C . THR A 1 91 ? 20.075 -3.878 -25.602 1.00 81.44 91 THR A C 1
ATOM 719 O O . THR A 1 91 ? 20.621 -4.879 -26.051 1.00 81.44 91 THR A O 1
ATOM 722 N N . GLU A 1 92 ? 20.517 -3.241 -24.513 1.00 84.25 92 GLU A N 1
ATOM 723 C CA . GLU A 1 92 ? 21.769 -3.606 -23.832 1.00 84.25 92 GLU A CA 1
ATOM 724 C C . GLU A 1 92 ? 21.612 -4.776 -22.851 1.00 84.25 92 GLU A C 1
ATOM 726 O O . GLU A 1 92 ? 22.497 -5.623 -22.759 1.00 84.25 92 GLU A O 1
ATOM 731 N N . ASP A 1 93 ? 20.483 -4.856 -22.140 1.00 84.38 93 ASP A N 1
ATOM 732 C CA . ASP A 1 93 ? 20.184 -5.941 -21.197 1.00 84.38 93 ASP A CA 1
ATOM 733 C C . ASP A 1 93 ? 18.673 -6.253 -21.186 1.00 84.38 93 ASP A C 1
ATOM 735 O O . ASP A 1 93 ? 17.935 -5.883 -20.255 1.00 84.38 93 ASP A O 1
ATOM 739 N N . PRO A 1 94 ? 18.178 -6.929 -22.245 1.00 86.19 94 PRO A N 1
ATOM 740 C CA . PRO A 1 94 ? 16.751 -7.188 -22.417 1.00 86.19 94 PRO A CA 1
ATOM 741 C C . PRO A 1 94 ? 16.171 -8.019 -21.269 1.00 86.19 94 PRO A C 1
ATOM 743 O O . PRO A 1 94 ? 15.006 -7.853 -20.899 1.00 86.19 94 PRO A O 1
ATOM 746 N N . PHE A 1 95 ? 16.989 -8.901 -20.680 1.00 87.31 95 PHE A N 1
ATOM 747 C CA . PHE A 1 95 ? 16.587 -9.742 -19.559 1.00 87.31 95 PHE A CA 1
ATOM 748 C C . PHE A 1 95 ? 16.213 -8.891 -18.347 1.00 87.31 95 PHE A C 1
ATOM 750 O O . PHE A 1 95 ? 15.128 -9.068 -17.790 1.00 87.31 95 PHE A O 1
ATOM 757 N N . ARG A 1 96 ? 17.055 -7.918 -17.975 1.00 85.69 96 ARG A N 1
ATOM 758 C CA . ARG A 1 96 ? 16.761 -6.992 -16.874 1.00 85.69 96 ARG A CA 1
ATOM 759 C C . ARG A 1 96 ? 15.502 -6.170 -17.144 1.00 85.69 96 ARG A C 1
ATOM 761 O O . ARG A 1 96 ? 14.663 -6.049 -16.250 1.00 85.69 96 ARG A O 1
ATOM 768 N N . GLY A 1 97 ? 15.338 -5.638 -18.358 1.00 87.12 97 GLY A N 1
ATOM 769 C CA . GLY A 1 97 ? 14.152 -4.859 -18.738 1.00 87.12 97 GLY A CA 1
ATOM 770 C C . GLY A 1 97 ? 12.850 -5.650 -18.564 1.00 87.12 97 GLY A C 1
ATOM 771 O O . GLY A 1 97 ? 11.937 -5.214 -17.856 1.00 87.12 97 GLY A O 1
ATOM 772 N N . VAL A 1 98 ? 12.793 -6.858 -19.137 1.00 89.75 98 VAL A N 1
ATOM 773 C CA . VAL A 1 98 ? 11.629 -7.753 -19.029 1.00 89.75 98 VAL A CA 1
ATOM 774 C C . VAL A 1 98 ? 11.398 -8.191 -17.583 1.00 89.75 98 VAL A C 1
ATOM 776 O O . VAL A 1 98 ? 10.261 -8.156 -17.109 1.00 89.75 98 VAL A O 1
ATOM 779 N N . PHE A 1 99 ? 12.457 -8.561 -16.859 1.00 90.44 99 PHE A N 1
ATOM 780 C CA . PHE A 1 99 ? 12.365 -9.017 -15.473 1.00 90.44 99 PHE A CA 1
ATOM 781 C C . PHE A 1 99 ? 11.737 -7.961 -14.559 1.00 90.44 99 PHE A C 1
ATOM 783 O O . PHE A 1 99 ? 10.844 -8.279 -13.776 1.00 90.44 99 PHE A O 1
ATOM 790 N N . VAL A 1 100 ? 12.147 -6.695 -14.678 1.00 91.31 100 VAL A N 1
ATOM 791 C CA . VAL A 1 100 ? 11.617 -5.610 -13.837 1.00 91.31 100 VAL A CA 1
ATOM 792 C C . VAL A 1 100 ? 10.140 -5.348 -14.120 1.00 91.31 100 VAL A C 1
ATOM 794 O O . VAL A 1 100 ? 9.353 -5.227 -13.180 1.00 91.31 100 VAL A O 1
ATOM 797 N N . VAL A 1 101 ? 9.739 -5.309 -15.395 1.00 91.19 101 VAL A N 1
ATOM 798 C CA . VAL A 1 101 ? 8.329 -5.124 -15.777 1.00 91.19 101 VAL A CA 1
ATOM 799 C C . VAL A 1 101 ? 7.473 -6.294 -15.285 1.00 91.19 101 VAL A C 1
ATOM 801 O O . VAL A 1 101 ? 6.400 -6.081 -14.716 1.00 91.19 101 VAL A O 1
ATOM 804 N N . LEU A 1 102 ? 7.969 -7.527 -15.429 1.00 94.19 102 LEU A N 1
ATOM 805 C CA . LEU A 1 102 ? 7.300 -8.730 -14.939 1.00 94.19 102 LEU A CA 1
ATOM 806 C C . LEU A 1 102 ? 7.151 -8.708 -13.411 1.00 94.19 102 LEU A C 1
ATOM 808 O O . LEU A 1 102 ? 6.060 -8.950 -12.898 1.00 94.19 102 LEU A O 1
ATOM 812 N N . MET A 1 103 ? 8.216 -8.376 -12.676 1.00 94.44 103 MET A N 1
ATOM 813 C CA . MET A 1 103 ? 8.180 -8.251 -11.215 1.00 94.44 103 MET A CA 1
ATOM 814 C C . MET A 1 103 ? 7.198 -7.173 -10.762 1.00 94.44 103 MET A C 1
ATOM 816 O O . MET A 1 103 ? 6.471 -7.376 -9.788 1.00 94.44 103 MET A O 1
ATOM 820 N N . PHE A 1 104 ? 7.116 -6.052 -11.481 1.00 94.19 104 PHE A N 1
ATOM 821 C CA . PHE A 1 104 ? 6.140 -5.004 -11.198 1.00 94.19 104 PHE A CA 1
ATOM 822 C C . PHE A 1 104 ? 4.704 -5.521 -11.354 1.00 94.19 104 PHE A C 1
ATOM 824 O O . PHE A 1 104 ? 3.894 -5.386 -10.433 1.00 94.19 104 PHE A O 1
ATOM 831 N N . ALA A 1 105 ? 4.403 -6.189 -12.471 1.00 95.56 105 ALA A N 1
ATOM 832 C CA . ALA A 1 105 ? 3.090 -6.782 -12.722 1.00 95.56 105 ALA A CA 1
ATOM 833 C C . ALA A 1 105 ? 2.729 -7.867 -11.691 1.00 95.56 105 ALA A C 1
ATOM 835 O O . ALA A 1 105 ? 1.612 -7.880 -11.171 1.00 95.56 105 ALA A O 1
ATOM 836 N N . LEU A 1 106 ? 3.677 -8.741 -11.341 1.00 96.31 106 LEU A N 1
ATOM 837 C CA . LEU A 1 106 ? 3.483 -9.789 -10.336 1.00 96.31 106 LEU A CA 1
ATOM 838 C C . LEU A 1 106 ? 3.257 -9.214 -8.935 1.00 96.31 106 LEU A C 1
ATOM 840 O O . LEU A 1 106 ? 2.404 -9.717 -8.206 1.00 96.31 106 LEU A O 1
ATOM 844 N N . THR A 1 107 ? 3.952 -8.135 -8.571 1.00 96.38 107 THR A N 1
ATOM 845 C CA . THR A 1 107 ? 3.741 -7.438 -7.291 1.00 96.38 107 THR A CA 1
ATOM 846 C C . THR A 1 107 ? 2.343 -6.822 -7.231 1.00 96.38 107 THR A C 1
ATOM 848 O O . THR A 1 107 ? 1.656 -6.936 -6.215 1.00 96.38 107 THR A O 1
ATOM 851 N N . LEU A 1 108 ? 1.878 -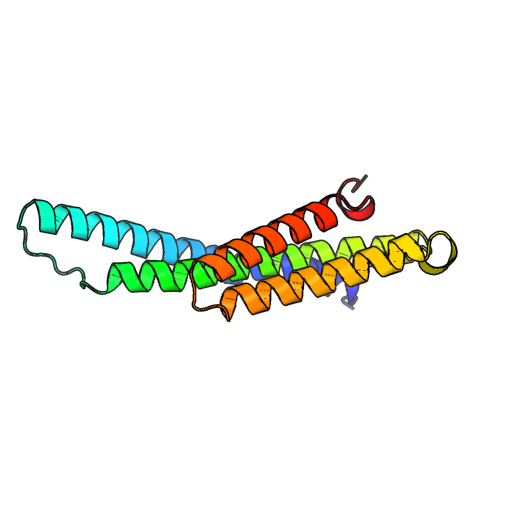6.228 -8.336 1.00 95.56 108 LEU A N 1
ATOM 852 C CA . LEU A 1 108 ? 0.522 -5.689 -8.447 1.00 95.56 108 LEU A CA 1
ATOM 853 C C . LEU A 1 108 ? -0.534 -6.802 -8.327 1.00 95.56 108 LEU A C 1
ATOM 855 O O . LEU A 1 108 ? -1.510 -6.663 -7.589 1.00 95.56 108 LEU A O 1
ATOM 859 N N . ALA A 1 109 ? -0.320 -7.933 -9.004 1.00 96.56 109 ALA A N 1
ATOM 860 C CA . ALA A 1 109 ? -1.205 -9.092 -8.933 1.00 96.56 109 ALA A CA 1
ATOM 861 C C . ALA A 1 109 ? -1.246 -9.698 -7.520 1.00 96.56 109 ALA A C 1
ATOM 863 O O . ALA A 1 109 ? -2.327 -9.998 -7.009 1.00 96.56 109 ALA A O 1
ATOM 864 N N . ALA A 1 110 ? -0.091 -9.818 -6.856 1.00 96.06 110 ALA A N 1
ATOM 865 C CA . ALA A 1 110 ? 0.002 -10.274 -5.473 1.00 96.06 110 ALA A CA 1
ATOM 866 C C . ALA A 1 110 ? -0.763 -9.344 -4.521 1.00 96.06 110 ALA A C 1
ATOM 868 O O . ALA A 1 110 ? -1.507 -9.831 -3.669 1.00 96.06 110 ALA A O 1
ATOM 869 N N . LEU A 1 111 ? -0.671 -8.023 -4.712 1.00 95.62 111 LEU A N 1
ATOM 870 C CA . LEU A 1 111 ? -1.452 -7.053 -3.947 1.00 95.62 111 LEU A CA 1
ATOM 871 C C . LEU A 1 111 ? -2.960 -7.247 -4.171 1.00 95.62 111 LEU A C 1
ATOM 873 O O . LEU A 1 111 ? -3.722 -7.306 -3.210 1.00 95.62 111 LEU A O 1
ATOM 877 N N . VAL A 1 112 ? -3.415 -7.407 -5.415 1.00 95.81 112 VAL A N 1
ATOM 878 C CA . VAL A 1 112 ? -4.841 -7.654 -5.706 1.00 95.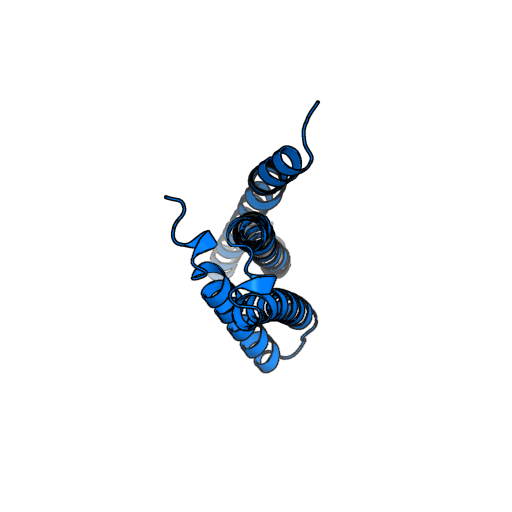81 112 VAL A CA 1
ATOM 879 C C . VAL A 1 112 ? -5.321 -8.953 -5.047 1.00 95.81 112 VAL A C 1
ATOM 881 O O . VAL A 1 112 ? -6.385 -8.986 -4.419 1.00 95.81 112 VAL A O 1
ATOM 884 N N . PHE A 1 113 ? -4.533 -10.026 -5.125 1.00 95.69 113 PHE A N 1
ATOM 885 C CA . PHE A 1 113 ? -4.870 -11.297 -4.487 1.00 95.69 113 PHE A CA 1
ATOM 886 C C . PHE A 1 113 ? -4.816 -11.245 -2.961 1.00 95.69 113 PHE A C 1
ATOM 888 O O . PHE A 1 113 ? -5.644 -11.894 -2.317 1.00 95.69 113 PHE A O 1
ATOM 895 N N . LEU A 1 114 ? -3.949 -10.421 -2.370 1.00 95.06 114 LEU A N 1
ATOM 896 C CA . LEU A 1 114 ? -3.943 -10.161 -0.931 1.00 95.06 114 LEU A CA 1
ATOM 897 C C . LEU A 1 114 ? -5.300 -9.630 -0.453 1.00 95.06 114 LEU A C 1
ATOM 899 O O . LEU A 1 114 ? -5.817 -10.102 0.560 1.00 95.06 114 LEU A O 1
ATOM 903 N N . TYR A 1 115 ? -5.898 -8.694 -1.195 1.00 93.12 115 TYR A N 1
ATOM 904 C CA . TYR A 1 115 ? -7.207 -8.125 -0.857 1.00 93.12 115 TYR A CA 1
ATOM 905 C C . TYR A 1 115 ? -8.380 -9.045 -1.200 1.00 93.12 115 TYR A C 1
ATOM 907 O O . TYR A 1 115 ? -9.423 -8.970 -0.549 1.00 93.12 115 TYR A O 1
ATOM 915 N N . ARG A 1 116 ? -8.223 -9.935 -2.186 1.00 93.81 116 ARG A N 1
ATOM 916 C CA . ARG A 1 116 ? -9.265 -10.904 -2.557 1.00 93.81 116 ARG A CA 1
ATOM 917 C C . ARG A 1 116 ? -9.274 -12.158 -1.678 1.00 93.81 116 ARG A C 1
ATOM 919 O O . ARG A 1 116 ? -10.306 -12.817 -1.553 1.00 93.81 116 ARG A O 1
ATOM 926 N N . SER A 1 117 ? -8.142 -12.494 -1.068 1.00 91.94 117 SER A N 1
ATOM 927 C CA . SER A 1 117 ? -7.983 -13.694 -0.254 1.00 91.94 117 SER A CA 1
ATOM 928 C C . SER A 1 117 ? -8.782 -13.624 1.052 1.00 91.94 117 SER A C 1
ATOM 930 O O . SER A 1 117 ? -8.679 -12.670 1.824 1.00 91.94 117 SER A O 1
ATOM 932 N N . ARG A 1 118 ? -9.570 -14.671 1.328 1.00 88.44 118 ARG A N 1
ATOM 933 C CA . ARG A 1 118 ? -10.388 -14.776 2.550 1.00 88.44 118 ARG A CA 1
ATOM 934 C C . ARG A 1 118 ? -9.694 -15.536 3.681 1.00 88.44 118 ARG A C 1
ATOM 936 O O . ARG A 1 118 ? -9.929 -15.239 4.848 1.00 88.44 118 ARG A O 1
ATOM 943 N N . THR A 1 119 ? -8.827 -16.491 3.356 1.00 94.19 119 THR A N 1
ATOM 944 C CA . THR A 1 119 ? -8.144 -17.345 4.342 1.00 94.19 119 THR A CA 1
ATOM 945 C C . THR A 1 119 ? -6.872 -16.686 4.878 1.00 94.19 119 THR A C 1
ATOM 947 O O . THR A 1 119 ? -6.124 -16.074 4.113 1.00 94.19 119 THR A O 1
ATOM 950 N N . ALA A 1 120 ? -6.578 -16.875 6.167 1.00 91.19 120 ALA A N 1
ATOM 951 C CA . ALA A 1 120 ? -5.406 -16.283 6.818 1.00 91.19 120 ALA A CA 1
ATOM 952 C C . ALA A 1 120 ? -4.073 -16.705 6.174 1.00 91.19 120 ALA A C 1
ATOM 954 O O . ALA A 1 120 ? -3.217 -15.852 5.957 1.00 91.19 120 ALA A O 1
ATOM 955 N N . VAL A 1 121 ? -3.932 -17.984 5.801 1.00 95.00 121 VAL A N 1
ATOM 956 C CA . VAL A 1 121 ? -2.708 -18.524 5.181 1.00 95.00 121 VAL A CA 1
ATOM 957 C C . VAL A 1 121 ? -2.407 -17.820 3.860 1.00 95.00 121 VAL A C 1
ATOM 959 O O . VAL A 1 121 ? -1.360 -17.195 3.723 1.00 95.00 121 VAL A O 1
ATOM 962 N N . TRP A 1 122 ? -3.353 -17.824 2.914 1.00 93.94 122 TRP A N 1
ATOM 963 C CA . TRP A 1 122 ? -3.163 -17.155 1.624 1.00 93.94 122 TRP A CA 1
ATOM 964 C C . TRP A 1 122 ? -2.964 -15.643 1.760 1.00 93.94 122 TRP A C 1
ATOM 966 O O . TRP A 1 122 ? -2.198 -15.061 1.001 1.00 93.94 122 TRP A O 1
ATOM 976 N N . ARG A 1 123 ? -3.609 -14.987 2.735 1.00 92.12 123 ARG A N 1
ATOM 977 C CA . ARG A 1 123 ? -3.326 -13.573 3.030 1.00 92.12 123 ARG A CA 1
ATOM 978 C C . ARG A 1 123 ? -1.884 -13.368 3.492 1.00 92.12 123 ARG A C 1
ATOM 980 O O . ARG A 1 123 ? -1.255 -12.418 3.051 1.00 92.12 123 ARG A O 1
ATOM 987 N N . GLY A 1 124 ? -1.355 -14.249 4.339 1.00 94.00 124 GLY A N 1
ATOM 988 C CA . GLY A 1 124 ? 0.053 -14.216 4.736 1.00 94.00 124 GLY A CA 1
ATOM 989 C C . GLY A 1 124 ? 0.985 -14.364 3.534 1.00 94.00 124 GLY A C 1
ATOM 990 O O . GLY A 1 124 ? 1.856 -13.525 3.336 1.00 94.00 124 GLY A O 1
ATOM 991 N N . VAL A 1 125 ? 0.732 -15.362 2.682 1.00 96.50 125 VAL A N 1
ATOM 992 C CA . VAL A 1 125 ? 1.524 -15.623 1.467 1.00 96.50 125 VAL A CA 1
ATOM 993 C C . VAL A 1 125 ? 1.506 -14.432 0.506 1.00 96.50 125 VAL A C 1
ATOM 995 O O . VAL A 1 125 ? 2.553 -13.983 0.056 1.00 96.50 125 VAL A O 1
ATOM 998 N N . PHE A 1 126 ? 0.340 -13.864 0.198 1.00 96.19 126 PHE A N 1
ATOM 999 C CA . PHE A 1 126 ? 0.294 -12.710 -0.702 1.00 96.19 126 PHE A CA 1
ATOM 1000 C C . PHE A 1 126 ? 0.890 -11.447 -0.073 1.00 96.19 126 PHE A C 1
ATOM 1002 O O . PHE A 1 126 ? 1.457 -10.627 -0.794 1.00 96.19 126 PHE A O 1
ATOM 1009 N N . ALA A 1 127 ? 0.824 -11.291 1.253 1.00 95.12 127 ALA A N 1
ATOM 1010 C CA . ALA A 1 127 ? 1.482 -10.186 1.945 1.00 95.12 127 ALA A CA 1
ATOM 1011 C C . ALA A 1 127 ? 3.008 -10.298 1.856 1.00 95.12 127 ALA A C 1
ATOM 1013 O O . ALA A 1 127 ? 3.667 -9.304 1.553 1.00 95.12 127 ALA A O 1
ATOM 1014 N N . THR A 1 128 ? 3.569 -11.495 2.053 1.00 96.25 128 THR A N 1
ATOM 1015 C CA . THR A 1 128 ? 5.014 -11.715 1.915 1.00 96.25 128 THR A CA 1
ATOM 1016 C C . THR A 1 128 ? 5.469 -11.569 0.467 1.00 96.25 128 THR A C 1
ATOM 1018 O O . THR A 1 128 ? 6.473 -10.906 0.230 1.00 96.25 128 THR A O 1
ATOM 1021 N N . LEU A 1 129 ? 4.711 -12.087 -0.507 1.00 96.25 129 LEU A N 1
ATOM 1022 C CA . LEU A 1 129 ? 5.003 -11.900 -1.934 1.00 96.25 129 LEU A CA 1
ATOM 1023 C C . LEU A 1 129 ? 4.967 -10.423 -2.342 1.00 96.25 129 LEU A C 1
ATOM 1025 O O . LEU A 1 129 ? 5.870 -9.958 -3.030 1.00 96.25 129 LEU A O 1
ATOM 1029 N N . THR A 1 130 ? 3.966 -9.671 -1.878 1.00 96.31 130 THR A N 1
ATOM 1030 C CA . THR A 1 130 ? 3.882 -8.226 -2.136 1.00 96.31 130 THR A CA 1
ATOM 1031 C C . THR A 1 130 ? 5.069 -7.496 -1.504 1.00 96.31 130 THR A C 1
ATOM 1033 O O . THR A 1 130 ? 5.702 -6.675 -2.160 1.00 96.31 130 THR A O 1
ATOM 1036 N N . GLY A 1 131 ? 5.413 -7.816 -0.251 1.00 95.12 131 GLY A N 1
ATOM 1037 C CA . GLY A 1 131 ? 6.561 -7.224 0.442 1.00 95.12 131 GLY A CA 1
ATOM 1038 C C . GLY A 1 131 ? 7.895 -7.528 -0.246 1.00 95.12 131 GLY A C 1
ATOM 1039 O O . GLY A 1 131 ? 8.699 -6.622 -0.448 1.00 95.12 131 GLY A O 1
ATOM 1040 N N . MET A 1 132 ? 8.102 -8.776 -0.669 1.00 95.94 132 MET A N 1
ATOM 1041 C CA . MET A 1 132 ? 9.285 -9.192 -1.426 1.00 95.94 132 MET A CA 1
ATOM 1042 C C . MET A 1 132 ? 9.363 -8.479 -2.779 1.00 95.94 132 MET A C 1
ATOM 1044 O O . MET A 1 132 ? 10.422 -7.986 -3.154 1.00 95.94 132 MET A O 1
ATOM 1048 N N . GLY A 1 133 ? 8.237 -8.363 -3.487 1.00 94.62 133 GLY A N 1
ATOM 1049 C CA . GLY A 1 133 ? 8.149 -7.625 -4.744 1.00 94.62 133 GLY A CA 1
ATOM 1050 C C . GLY A 1 133 ? 8.552 -6.158 -4.588 1.00 94.62 133 GLY A C 1
ATOM 1051 O O . GLY A 1 133 ? 9.403 -5.669 -5.328 1.00 94.62 133 GLY A O 1
ATOM 1052 N N . LEU A 1 134 ? 8.029 -5.471 -3.566 1.00 94.56 134 LEU A N 1
ATOM 1053 C CA . LEU A 1 134 ? 8.433 -4.098 -3.240 1.00 94.56 134 LEU A CA 1
ATOM 1054 C C . LEU A 1 134 ? 9.930 -3.983 -2.944 1.00 94.56 134 LEU A C 1
ATOM 1056 O O . LEU A 1 134 ? 10.568 -3.035 -3.398 1.00 94.56 134 LEU A O 1
ATOM 1060 N N . TRP A 1 135 ? 10.491 -4.937 -2.201 1.00 93.56 135 TRP A N 1
ATOM 1061 C CA . TRP A 1 135 ? 11.914 -4.954 -1.873 1.00 93.56 135 TRP A CA 1
ATOM 1062 C C . TRP A 1 135 ? 12.784 -5.125 -3.127 1.00 93.56 135 TRP A C 1
ATOM 1064 O O . TRP A 1 135 ? 13.660 -4.300 -3.380 1.00 93.56 135 TRP A O 1
ATOM 1074 N N . LEU A 1 136 ? 12.480 -6.114 -3.974 1.00 92.19 136 LEU A N 1
ATOM 1075 C CA . LEU A 1 136 ? 13.199 -6.374 -5.229 1.00 92.19 136 LEU A CA 1
ATOM 1076 C C . LEU A 1 136 ? 13.124 -5.198 -6.214 1.00 92.19 136 LEU A C 1
ATOM 1078 O O . LEU A 1 136 ? 14.113 -4.862 -6.871 1.00 92.19 136 LEU A O 1
ATOM 1082 N N . LEU A 1 137 ? 11.957 -4.557 -6.313 1.00 91.56 137 LEU A N 1
ATOM 1083 C CA . LEU A 1 137 ? 11.760 -3.361 -7.133 1.00 91.56 137 LEU A CA 1
ATOM 1084 C C . LEU A 1 137 ? 12.500 -2.148 -6.553 1.00 91.56 137 LEU A C 1
ATOM 1086 O O . LEU A 1 137 ? 13.064 -1.351 -7.301 1.00 91.56 137 LEU A O 1
ATOM 1090 N N . GLY A 1 138 ? 12.534 -2.017 -5.226 1.00 88.50 138 GLY A N 1
ATOM 1091 C CA . GLY A 1 138 ? 13.250 -0.952 -4.526 1.00 88.50 138 GLY A CA 1
ATOM 1092 C C . GLY A 1 138 ? 14.770 -1.036 -4.678 1.00 88.50 138 GLY A C 1
ATOM 1093 O O . GLY A 1 138 ? 15.440 -0.006 -4.731 1.00 88.50 138 GLY A O 1
ATOM 1094 N N . MET A 1 139 ? 15.311 -2.249 -4.807 1.00 88.44 139 MET A N 1
ATOM 1095 C CA . MET A 1 139 ? 16.741 -2.493 -5.024 1.00 88.44 139 MET A CA 1
ATOM 1096 C C . MET A 1 139 ? 17.200 -2.283 -6.471 1.00 88.44 139 MET A C 1
ATOM 1098 O O . MET A 1 139 ? 18.392 -2.411 -6.755 1.00 88.44 139 MET A O 1
ATOM 1102 N N . GLN A 1 140 ? 16.297 -1.956 -7.400 1.00 85.44 140 GLN A N 1
ATOM 1103 C CA . GLN A 1 140 ? 16.701 -1.693 -8.778 1.00 85.44 140 GLN A CA 1
ATOM 1104 C C . GLN A 1 140 ? 17.688 -0.513 -8.837 1.00 85.44 140 GLN A C 1
ATOM 1106 O O . GLN A 1 140 ? 17.462 0.496 -8.159 1.00 85.44 140 GLN A O 1
ATOM 1111 N N . PRO A 1 141 ? 18.749 -0.577 -9.669 1.00 75.69 141 PRO A N 1
ATOM 1112 C CA . PRO A 1 141 ? 19.777 0.468 -9.733 1.00 75.69 141 PRO A CA 1
ATOM 1113 C C . PRO A 1 141 ? 19.210 1.878 -9.949 1.00 75.69 141 PRO A C 1
ATOM 1115 O O . PRO A 1 141 ? 19.676 2.834 -9.336 1.00 75.69 141 PRO A O 1
ATOM 1118 N N . GLY A 1 142 ? 18.135 1.983 -10.738 1.00 70.75 142 GLY A N 1
ATOM 1119 C CA . GLY A 1 142 ? 17.409 3.225 -11.012 1.00 70.75 142 GLY A CA 1
ATOM 1120 C C . GLY A 1 142 ? 16.640 3.835 -9.840 1.00 70.75 142 GLY A C 1
ATOM 1121 O O . GLY A 1 142 ? 16.285 5.013 -9.863 1.00 70.75 142 GLY A O 1
ATOM 1122 N N . VAL A 1 143 ? 16.369 3.036 -8.810 1.00 76.25 143 VAL A N 1
ATOM 1123 C CA . VAL A 1 143 ? 15.631 3.440 -7.611 1.00 76.25 143 VAL A CA 1
ATOM 1124 C C . VAL A 1 143 ? 16.591 3.690 -6.451 1.00 76.25 143 VAL A C 1
ATOM 1126 O O . VAL A 1 143 ? 16.451 4.707 -5.772 1.00 76.25 143 VAL A O 1
ATOM 1129 N N . TRP A 1 144 ? 17.564 2.793 -6.251 1.00 66.31 144 TRP A N 1
ATOM 1130 C CA . TRP A 1 144 ? 18.520 2.822 -5.140 1.00 66.31 144 TRP A CA 1
ATOM 1131 C C . TRP A 1 144 ? 19.583 3.922 -5.281 1.00 66.31 144 TRP A C 1
ATOM 1133 O O . TRP A 1 144 ? 19.979 4.533 -4.291 1.00 66.31 144 TRP A O 1
ATOM 1143 N N . ARG A 1 145 ? 20.032 4.222 -6.507 1.00 60.38 145 ARG A N 1
ATOM 1144 C CA . ARG A 1 145 ? 21.036 5.262 -6.787 1.00 60.38 145 ARG A CA 1
ATOM 1145 C C . ARG A 1 145 ? 20.405 6.429 -7.543 1.00 60.38 145 ARG A C 1
ATOM 1147 O O . ARG A 1 145 ? 20.573 6.578 -8.748 1.00 60.38 145 ARG A O 1
ATOM 1154 N N . ARG A 1 146 ? 19.680 7.281 -6.815 1.00 59.81 146 ARG A N 1
ATOM 1155 C CA . ARG A 1 146 ? 19.298 8.625 -7.284 1.00 59.81 146 ARG A CA 1
ATOM 1156 C C . ARG A 1 146 ? 20.454 9.597 -7.002 1.00 59.81 146 ARG A C 1
ATOM 1158 O O . ARG A 1 146 ? 20.314 10.483 -6.167 1.00 59.81 146 ARG A O 1
ATOM 1165 N N . GLY A 1 147 ? 21.605 9.340 -7.621 1.00 47.31 147 GLY A N 1
ATOM 1166 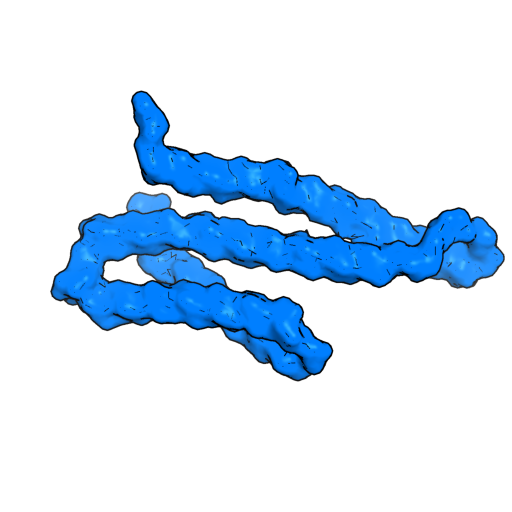C CA . GLY A 1 147 ? 22.794 10.198 -7.615 1.00 47.31 147 GLY A CA 1
ATOM 1167 C C . GLY A 1 147 ? 23.133 10.597 -9.036 1.00 47.31 147 GLY A C 1
ATOM 1168 O O . GLY A 1 147 ? 23.119 9.685 -9.895 1.00 47.31 147 GLY A O 1
#

Sequence (147 aa):
MLDTTDLLRLLHPFLAVTWVMPLIGVAVYFAIQTRQRRLAVSTQDKTKISPVVGQEHVKVGRWLAGSVVGLVLLGLAHPIFKTIQRENTWTEDPFRGVFVVLMFALTLAALVFLYRSRTAVWRGVFATLTGMGLWLLGMQPGVWRRG